Protein AF-A0A6S7FCE9-F1 (afdb_monomer)

Organism: Paramuricea clavata (NCBI:txid317549)

pLDDT: mean 81.08, std 13.13, range [32.19, 95.25]

Sequence (112 aa):
MCESFDLGLPHVNMIRSWYSSMNGEPGFTKDALTVLKANVTGAKRDNQVVCALILDEMAIHKHVKWDGNQFRGYVDLGTGINDDSLPEPTDALAFMAVLVNLLVLLGRRKPT

Solvent-accessible surface area (backbone atoms only — not comparable to full-atom values): 7546 Å² total; per-residue (Å²): 132,85,83,80,73,90,59,99,64,78,55,70,69,56,53,51,56,59,56,69,73,54,86,80,70,90,80,83,62,63,67,60,52,50,53,50,50,52,54,57,70,70,40,56,94,89,51,79,84,47,66,48,79,45,76,51,78,42,81,47,83,72,57,75,45,76,74,90,84,51,80,43,45,56,57,79,86,83,78,84,73,87,55,93,85,50,57,64,37,54,60,46,82,45,79,43,80,42,66,77,48,53,55,70,72,71,68,58,71,78,85,128

Mean predicted aligned error: 9.9 Å

Foldseek 3Di:
DDDDDPPVDDDPVVVVVVCVVADPDDDDRPVVVVVVVVLQVLADPVDHWDKDKDKDKAFDDQDWDDPVPDIPQFDDPPPPDDDPPGHGDGIDIDIDIGTPCVCVSVPPDDDD

Structure (mmCIF, N/CA/C/O backbone):
data_AF-A0A6S7FCE9-F1
#
_entry.id   AF-A0A6S7FCE9-F1
#
loop_
_atom_site.group_PDB
_atom_site.id
_atom_site.type_symbol
_atom_site.label_atom_id
_atom_site.label_alt_id
_atom_site.label_comp_id
_atom_site.label_asym_id
_atom_site.label_entity_id
_atom_site.label_seq_id
_atom_site.pdbx_PDB_ins_code
_atom_site.Cartn_x
_atom_site.Cartn_y
_atom_site.Cartn_z
_atom_site.occupancy
_atom_site.B_iso_or_equiv
_atom_site.auth_seq_id
_atom_site.auth_comp_id
_atom_site.auth_asym_id
_atom_site.auth_atom_id
_atom_site.pdbx_PDB_model_num
ATOM 1 N N . MET A 1 1 ? -0.286 27.836 -25.525 1.00 32.19 1 MET A N 1
ATOM 2 C CA . MET A 1 1 ? -0.202 28.967 -24.581 1.00 32.19 1 MET A CA 1
ATOM 3 C C . MET A 1 1 ? -1.132 28.600 -23.438 1.00 32.19 1 MET A C 1
ATOM 5 O O . MET A 1 1 ? -2.323 28.509 -23.686 1.00 32.19 1 MET A O 1
ATOM 9 N N . CYS A 1 2 ? -0.606 28.181 -22.283 1.00 43.69 2 CYS A N 1
ATOM 10 C CA . CYS A 1 2 ? -1.457 27.765 -21.162 1.00 43.69 2 CYS A CA 1
ATOM 11 C C . CYS A 1 2 ? -2.041 29.005 -20.492 1.00 43.69 2 CYS A C 1
ATOM 13 O O . CYS A 1 2 ? -1.289 29.885 -20.078 1.00 43.69 2 CYS A O 1
ATOM 15 N N . GLU A 1 3 ? -3.364 29.061 -20.406 1.00 48.56 3 GLU A N 1
ATOM 16 C CA . GLU A 1 3 ? -4.087 30.042 -19.608 1.00 48.56 3 GLU A CA 1
ATOM 17 C C . GLU A 1 3 ? -3.837 29.740 -18.125 1.00 48.56 3 GLU A C 1
ATOM 19 O O . GLU A 1 3 ? -4.144 28.654 -17.630 1.00 48.56 3 GLU A O 1
ATOM 24 N N . SER A 1 4 ? -3.209 30.679 -17.422 1.00 58.59 4 SER A N 1
ATOM 25 C CA . SER A 1 4 ? -2.984 30.586 -1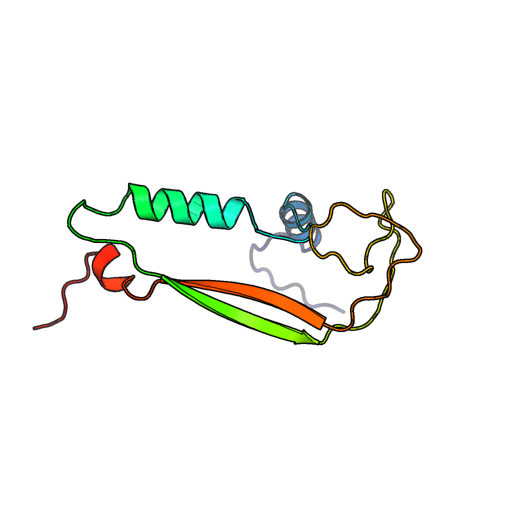5.983 1.00 58.59 4 SER A CA 1
ATOM 26 C C . SER A 1 4 ? -4.268 30.992 -15.270 1.00 58.59 4 SER A C 1
ATOM 28 O O . SER A 1 4 ? -4.600 32.173 -15.213 1.00 58.59 4 SER A O 1
ATOM 30 N N . PHE A 1 5 ? -5.008 30.022 -14.739 1.00 59.91 5 PHE A N 1
ATOM 31 C CA . PHE A 1 5 ? -6.100 30.316 -13.820 1.00 59.91 5 PHE A CA 1
ATOM 32 C C . PHE A 1 5 ? -5.506 30.877 -12.521 1.00 59.91 5 PHE A C 1
ATOM 34 O O . PHE A 1 5 ? -4.755 30.176 -11.844 1.00 59.91 5 PHE A O 1
ATOM 41 N N . ASP A 1 6 ? -5.855 32.117 -12.168 1.00 64.44 6 ASP A N 1
ATOM 42 C CA . ASP A 1 6 ? -5.470 32.818 -10.927 1.00 64.44 6 ASP A CA 1
ATOM 43 C C . ASP A 1 6 ? -6.241 32.273 -9.703 1.00 64.44 6 ASP A C 1
ATOM 45 O O . ASP A 1 6 ? -6.785 32.986 -8.862 1.00 64.44 6 ASP A O 1
ATOM 49 N N . LEU A 1 7 ? -6.371 30.949 -9.648 1.00 69.12 7 LEU A N 1
ATOM 50 C CA . LEU A 1 7 ? -6.789 30.219 -8.465 1.00 69.12 7 LEU A CA 1
ATOM 51 C C . LEU A 1 7 ? -5.542 30.202 -7.582 1.00 69.12 7 LEU A C 1
ATOM 53 O O . LEU A 1 7 ? -4.498 29.775 -8.065 1.00 69.12 7 LEU A O 1
ATOM 57 N N . GLY A 1 8 ? -5.614 30.653 -6.326 1.00 83.38 8 GLY A N 1
ATOM 58 C CA . GLY A 1 8 ? -4.500 30.655 -5.357 1.00 83.38 8 GLY A CA 1
ATOM 59 C C . GLY A 1 8 ? -3.993 29.256 -4.962 1.00 83.38 8 GLY A C 1
ATOM 60 O O . GLY A 1 8 ? -3.787 28.965 -3.787 1.00 83.38 8 GLY A O 1
ATOM 61 N N . LEU A 1 9 ? -3.853 28.364 -5.937 1.00 86.81 9 LEU A N 1
ATOM 62 C CA . LEU A 1 9 ? -3.402 27.000 -5.830 1.00 86.81 9 LEU A CA 1
ATOM 63 C C . LEU A 1 9 ? -1.876 26.967 -5.935 1.00 86.81 9 LEU A C 1
ATOM 65 O O . LEU A 1 9 ? -1.276 27.702 -6.726 1.00 86.81 9 LEU A O 1
ATOM 69 N N . PRO A 1 10 ? -1.225 26.090 -5.163 1.00 87.50 10 PRO A N 1
ATOM 70 C CA . PRO A 1 10 ? 0.207 25.899 -5.271 1.00 87.50 10 PRO A CA 1
ATOM 71 C C . PRO A 1 10 ? 0.575 25.369 -6.662 1.00 87.50 10 PRO A C 1
ATOM 73 O O . PRO A 1 10 ? -0.135 24.561 -7.261 1.00 87.50 10 PRO A O 1
ATOM 76 N N . HIS A 1 11 ? 1.735 25.796 -7.159 1.00 88.25 11 HIS A N 1
ATOM 77 C CA . HIS A 1 11 ? 2.297 25.289 -8.407 1.00 88.25 11 HIS A CA 1
ATOM 78 C C . HIS A 1 11 ? 2.453 23.755 -8.364 1.00 88.25 11 HIS A C 1
ATOM 80 O O . HIS A 1 11 ? 2.810 23.193 -7.327 1.00 88.25 11 HIS A O 1
ATOM 86 N N . VAL A 1 12 ? 2.279 23.067 -9.501 1.00 88.50 12 VAL A N 1
ATOM 87 C CA . VAL A 1 12 ? 2.323 21.588 -9.602 1.00 88.50 12 VAL A CA 1
ATOM 88 C C . VAL A 1 12 ? 3.588 20.985 -8.978 1.00 88.50 12 VAL A C 1
ATOM 90 O O . VAL A 1 12 ? 3.532 19.925 -8.359 1.00 88.50 12 VAL A O 1
ATOM 93 N N . ASN A 1 13 ? 4.731 21.669 -9.080 1.00 89.50 13 ASN A N 1
ATOM 94 C CA . ASN A 1 13 ? 5.977 21.204 -8.460 1.00 89.50 13 ASN A CA 1
ATOM 95 C C . ASN A 1 13 ? 5.918 21.183 -6.924 1.00 89.50 13 ASN A C 1
ATOM 97 O O . ASN A 1 13 ? 6.503 20.290 -6.320 1.00 89.50 13 ASN A O 1
ATOM 101 N N . MET A 1 14 ? 5.204 22.122 -6.291 1.00 89.75 14 MET A N 1
ATOM 102 C CA . MET A 1 14 ? 4.992 22.091 -4.839 1.00 89.75 14 MET A CA 1
ATOM 103 C C . MET A 1 14 ? 4.132 20.893 -4.445 1.00 89.75 14 MET A C 1
ATOM 105 O O . MET A 1 14 ? 4.492 20.171 -3.522 1.00 89.75 14 MET A O 1
ATOM 109 N N . ILE A 1 15 ? 3.061 20.628 -5.197 1.00 90.06 15 ILE A N 1
ATOM 110 C CA . ILE A 1 15 ? 2.200 19.462 -4.964 1.00 90.06 15 ILE A CA 1
ATOM 111 C C . ILE A 1 15 ? 3.026 18.172 -5.074 1.00 90.06 15 ILE A C 1
ATOM 113 O O . ILE A 1 15 ? 3.001 17.345 -4.169 1.00 90.06 15 ILE A O 1
ATOM 117 N N . ARG A 1 16 ? 3.827 18.023 -6.138 1.00 90.62 16 ARG A N 1
ATOM 118 C CA . ARG A 1 16 ? 4.714 16.859 -6.323 1.00 90.62 16 ARG A CA 1
ATOM 119 C C . ARG A 1 16 ? 5.703 16.681 -5.169 1.00 90.62 16 ARG A C 1
ATOM 121 O O . ARG A 1 16 ? 5.893 15.555 -4.729 1.00 90.62 16 ARG A O 1
ATOM 128 N N . SER A 1 17 ? 6.285 17.772 -4.671 1.00 90.31 17 SER A N 1
ATOM 129 C CA . SER A 1 17 ? 7.204 17.753 -3.524 1.00 90.31 17 SER A CA 1
ATOM 130 C C . SER A 1 17 ? 6.520 17.287 -2.233 1.00 90.31 17 SER A C 1
ATOM 132 O O . SER A 1 17 ? 7.077 16.493 -1.474 1.00 90.31 17 SER A O 1
ATOM 134 N N . TRP A 1 18 ? 5.273 17.705 -1.996 1.00 91.38 18 TRP A N 1
ATOM 135 C CA . TRP A 1 18 ? 4.506 17.209 -0.852 1.00 91.38 18 TRP A CA 1
ATOM 136 C C . TRP A 1 18 ? 4.247 15.705 -0.964 1.00 91.38 18 TRP A C 1
ATOM 138 O O . TRP A 1 18 ? 4.500 14.971 -0.010 1.00 91.38 18 TRP A O 1
ATOM 148 N N . TYR A 1 19 ? 3.829 15.226 -2.138 1.00 87.50 19 TYR A N 1
ATOM 149 C CA . TYR A 1 19 ? 3.574 13.799 -2.352 1.00 87.50 19 TYR A CA 1
ATOM 150 C C . TYR A 1 19 ? 4.842 12.934 -2.379 1.00 87.50 19 TYR A C 1
ATOM 152 O O . TYR A 1 19 ? 4.765 11.776 -1.985 1.00 87.50 19 TYR A O 1
ATOM 160 N N . SER A 1 20 ? 6.015 13.464 -2.749 1.00 86.06 20 SER A N 1
ATOM 161 C CA . SER A 1 20 ? 7.269 12.688 -2.715 1.00 86.06 20 SER A CA 1
ATOM 162 C C . SER A 1 20 ? 7.726 12.312 -1.304 1.00 86.06 20 SER A C 1
ATOM 164 O O . SER A 1 20 ? 8.580 11.447 -1.155 1.00 86.06 20 SER A O 1
ATOM 166 N N . SER A 1 21 ? 7.177 12.955 -0.269 1.00 84.00 21 SER A N 1
ATOM 167 C CA . SER A 1 21 ? 7.455 12.600 1.128 1.00 84.00 21 SER A CA 1
ATOM 168 C C . SER A 1 21 ? 6.672 11.374 1.617 1.00 84.00 21 SER A C 1
ATOM 170 O O . SER A 1 21 ? 7.010 10.809 2.657 1.00 84.00 21 SER A O 1
ATOM 172 N N . MET A 1 22 ? 5.634 10.955 0.885 1.00 82.25 22 MET A N 1
ATOM 173 C CA . MET A 1 22 ? 4.807 9.811 1.257 1.00 82.25 22 MET A CA 1
ATOM 174 C C . MET A 1 22 ? 5.469 8.505 0.825 1.00 82.25 22 MET A C 1
ATOM 176 O O . MET A 1 22 ? 6.006 8.391 -0.276 1.00 82.25 22 MET A O 1
ATOM 180 N N . ASN A 1 23 ? 5.392 7.496 1.691 1.00 83.25 23 ASN A N 1
ATOM 181 C CA . ASN A 1 23 ? 5.905 6.174 1.375 1.00 83.25 23 ASN A CA 1
ATOM 182 C C . ASN A 1 23 ? 4.966 5.451 0.393 1.00 83.25 23 ASN A C 1
ATOM 184 O O . ASN A 1 23 ? 3.828 5.145 0.747 1.00 83.25 23 ASN A O 1
ATOM 188 N N . GLY A 1 24 ? 5.461 5.165 -0.812 1.00 81.62 24 GLY A N 1
ATOM 189 C CA . GLY A 1 24 ? 4.755 4.417 -1.855 1.00 81.62 24 GLY A CA 1
ATOM 190 C C . GLY A 1 24 ? 5.262 2.987 -2.061 1.00 81.62 24 GLY A C 1
ATOM 191 O O . GLY A 1 24 ? 5.004 2.420 -3.119 1.00 81.62 24 GLY A O 1
ATOM 192 N N . GLU A 1 25 ? 6.021 2.425 -1.112 1.00 85.94 25 GLU A N 1
ATOM 193 C CA . GLU A 1 25 ? 6.478 1.034 -1.212 1.00 85.94 25 GLU A CA 1
ATOM 194 C C . GLU A 1 25 ? 5.302 0.033 -1.196 1.00 85.94 25 GLU A C 1
ATOM 196 O O . GLU A 1 25 ? 4.267 0.314 -0.577 1.00 85.94 25 GLU A O 1
ATOM 201 N N . PRO A 1 26 ? 5.456 -1.145 -1.833 1.00 85.88 26 PRO A N 1
ATOM 202 C CA . PRO A 1 26 ? 4.460 -2.210 -1.794 1.00 85.88 26 PRO A CA 1
ATOM 203 C C . PRO A 1 26 ? 4.080 -2.638 -0.368 1.00 85.88 26 PRO A C 1
ATOM 205 O O . PRO A 1 26 ? 4.858 -2.537 0.584 1.00 85.88 26 PRO A O 1
ATOM 208 N N . GLY A 1 27 ? 2.860 -3.158 -0.226 1.00 87.56 27 GLY A N 1
ATOM 209 C CA . GLY A 1 27 ? 2.310 -3.626 1.045 1.00 87.56 27 GLY A CA 1
ATOM 210 C C . GLY A 1 27 ? 1.326 -2.645 1.685 1.00 87.56 27 GLY A C 1
ATOM 211 O O . GLY A 1 27 ? 0.632 -1.887 1.009 1.00 87.56 27 GLY A O 1
ATOM 212 N N . PHE A 1 28 ? 1.205 -2.701 3.014 1.00 87.12 28 PHE A N 1
ATOM 213 C CA . PHE A 1 28 ? 0.191 -1.933 3.739 1.00 87.12 28 PHE A CA 1
ATOM 214 C C . PHE A 1 28 ? 0.643 -0.505 4.055 1.00 87.12 28 PHE A C 1
ATOM 216 O O . PHE A 1 28 ? 1.687 -0.274 4.671 1.00 87.12 28 PHE A O 1
ATOM 223 N N . THR A 1 29 ? -0.219 0.464 3.747 1.00 89.62 29 THR A N 1
ATOM 224 C CA . THR A 1 29 ? -0.005 1.870 4.095 1.00 89.62 29 THR A CA 1
ATOM 225 C C . THR A 1 29 ? -0.100 2.079 5.610 1.00 89.62 29 THR A C 1
ATOM 227 O O . THR A 1 29 ? -1.183 2.053 6.203 1.00 89.62 29 THR A O 1
ATOM 230 N N . LYS A 1 30 ? 1.044 2.338 6.255 1.00 90.12 30 LYS A N 1
ATOM 231 C CA . LYS A 1 30 ? 1.130 2.594 7.707 1.00 90.12 30 LYS A CA 1
ATOM 232 C C . LYS A 1 30 ? 0.305 3.804 8.142 1.00 90.12 30 LYS A C 1
ATOM 234 O O . LYS A 1 30 ? -0.308 3.772 9.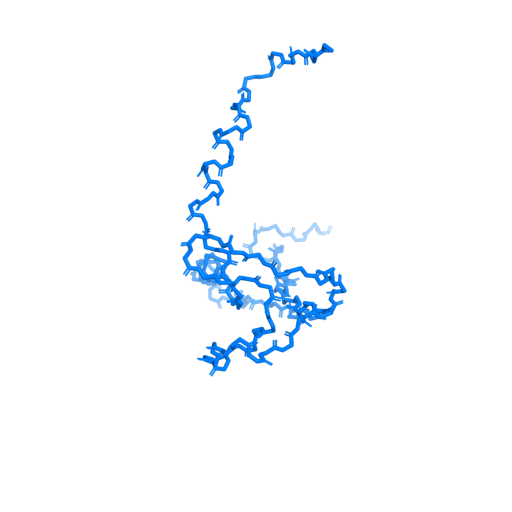209 1.00 90.12 30 LYS A O 1
ATOM 239 N N . ASP A 1 31 ? 0.253 4.838 7.308 1.00 89.31 31 ASP A N 1
ATOM 240 C CA . ASP A 1 31 ? -0.516 6.051 7.593 1.00 89.31 31 ASP A CA 1
ATOM 241 C C . ASP A 1 3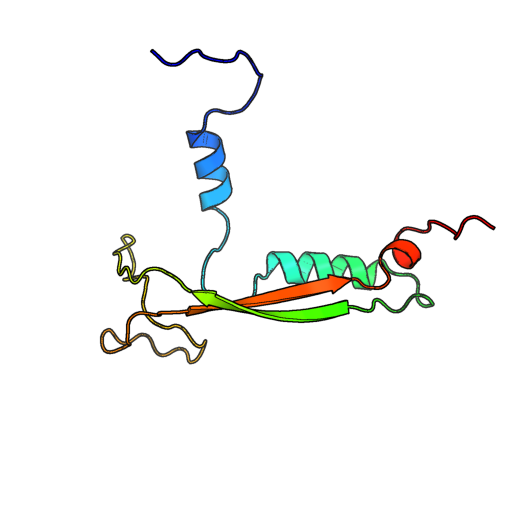1 ? -2.016 5.743 7.663 1.00 89.31 31 ASP A C 1
ATOM 243 O O . ASP A 1 31 ? -2.690 6.139 8.615 1.00 89.31 31 ASP A O 1
ATOM 247 N N . ALA A 1 32 ?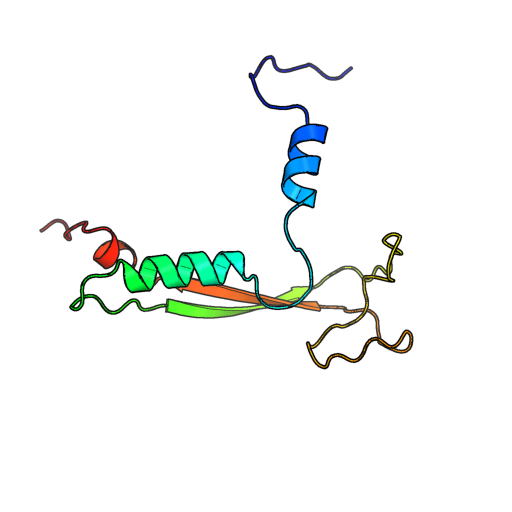 -2.524 4.928 6.731 1.00 89.50 32 ALA A N 1
ATOM 248 C CA . ALA A 1 32 ? -3.915 4.484 6.737 1.00 89.50 32 ALA A CA 1
ATOM 249 C C . ALA A 1 32 ? -4.246 3.666 7.997 1.00 89.50 32 ALA A C 1
ATOM 251 O O . ALA A 1 32 ? -5.266 3.909 8.645 1.00 89.50 32 ALA A O 1
ATOM 252 N N . LEU A 1 33 ? -3.362 2.744 8.397 1.00 90.69 33 LEU A N 1
ATOM 253 C CA . LEU A 1 33 ? -3.5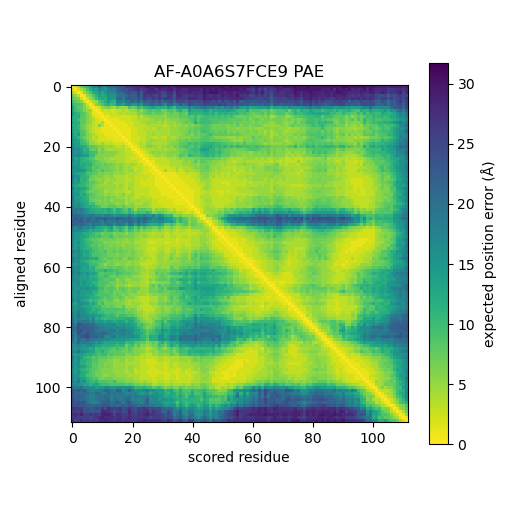35 1.964 9.629 1.00 90.69 33 LEU A CA 1
ATOM 254 C C . LEU A 1 33 ? -3.475 2.834 10.890 1.00 90.69 33 LEU A C 1
ATOM 256 O O . LEU A 1 33 ? -4.201 2.579 11.850 1.00 90.69 33 LEU A O 1
ATOM 260 N N . THR A 1 34 ? -2.647 3.879 10.892 1.00 92.00 34 THR A N 1
ATOM 261 C CA . THR A 1 34 ? -2.543 4.825 12.012 1.00 92.00 34 THR A CA 1
ATOM 262 C C . THR A 1 34 ? -3.836 5.618 12.180 1.00 92.00 34 THR A C 1
ATOM 264 O O . THR A 1 34 ? -4.357 5.719 13.292 1.00 92.00 34 THR A O 1
ATOM 267 N N . VAL A 1 35 ? -4.406 6.111 11.077 1.00 88.75 35 VAL A N 1
ATOM 268 C CA . VAL A 1 35 ? -5.712 6.787 11.079 1.00 88.75 35 VAL A CA 1
ATOM 269 C C . VAL A 1 35 ? -6.821 5.830 11.519 1.00 88.75 35 VAL A C 1
ATOM 271 O O . VAL A 1 35 ? -7.655 6.184 12.352 1.00 88.75 35 VAL A O 1
ATOM 274 N N . LEU A 1 36 ? -6.810 4.588 11.026 1.00 88.81 36 LEU A N 1
ATOM 275 C CA . LEU A 1 36 ? -7.776 3.571 11.435 1.00 88.81 36 LEU A CA 1
ATOM 276 C C . LEU A 1 36 ? -7.682 3.275 12.940 1.00 88.81 36 LEU A C 1
ATOM 278 O O . LEU A 1 36 ? -8.705 3.230 13.621 1.00 88.81 36 LEU A O 1
ATOM 282 N N . LYS A 1 37 ? -6.467 3.158 13.485 1.00 90.38 37 LYS A N 1
ATOM 283 C CA . LYS A 1 37 ? -6.237 2.989 14.925 1.00 90.38 37 LYS A CA 1
ATOM 284 C C . LYS A 1 37 ? -6.793 4.166 15.724 1.00 90.38 37 LYS A C 1
ATOM 286 O O . LYS A 1 37 ? -7.476 3.934 16.718 1.00 90.38 37 LYS A O 1
ATOM 291 N N . ALA A 1 38 ? -6.557 5.401 15.277 1.00 88.06 38 ALA A N 1
ATOM 292 C CA . ALA A 1 38 ? -7.100 6.596 15.922 1.00 88.06 38 ALA A CA 1
ATOM 293 C C . ALA A 1 38 ? -8.639 6.564 15.971 1.00 88.06 38 ALA A C 1
ATOM 295 O O . ALA A 1 38 ? -9.228 6.789 17.031 1.00 88.06 38 ALA A O 1
ATOM 296 N N . ASN A 1 39 ? -9.286 6.181 14.865 1.00 84.12 39 ASN A N 1
ATOM 297 C CA . ASN A 1 39 ? -10.742 6.040 14.790 1.00 84.12 39 ASN A CA 1
ATOM 298 C C . ASN A 1 39 ? -11.281 4.977 15.756 1.00 84.12 39 ASN A C 1
ATOM 300 O O . ASN A 1 39 ? -12.290 5.205 16.420 1.00 84.12 39 ASN A O 1
ATOM 304 N N . VAL A 1 40 ? -10.597 3.836 15.873 1.00 86.38 40 VAL A N 1
ATOM 305 C CA . VAL A 1 40 ? -10.973 2.774 16.819 1.00 86.38 40 VAL A CA 1
ATOM 306 C C . VAL A 1 40 ? -10.808 3.237 18.265 1.00 86.38 40 VAL A C 1
ATOM 308 O O . VAL A 1 40 ? -11.694 3.006 19.080 1.00 86.38 40 VAL A O 1
ATOM 311 N N . THR A 1 41 ? -9.718 3.936 18.591 1.00 86.62 41 THR A N 1
ATOM 312 C CA . THR A 1 41 ? -9.502 4.457 19.952 1.00 86.62 41 THR A CA 1
ATOM 313 C C . THR A 1 41 ? -10.462 5.584 20.333 1.00 86.62 41 THR A C 1
ATOM 315 O O . THR A 1 41 ? -10.776 5.737 21.509 1.00 86.62 41 THR A O 1
ATOM 318 N N . GLY A 1 42 ? -10.930 6.367 19.356 1.00 80.88 42 GLY A N 1
ATOM 319 C CA . GLY A 1 42 ? -11.906 7.439 19.566 1.00 80.88 42 GLY A CA 1
ATOM 320 C C . GLY A 1 42 ? -13.358 6.955 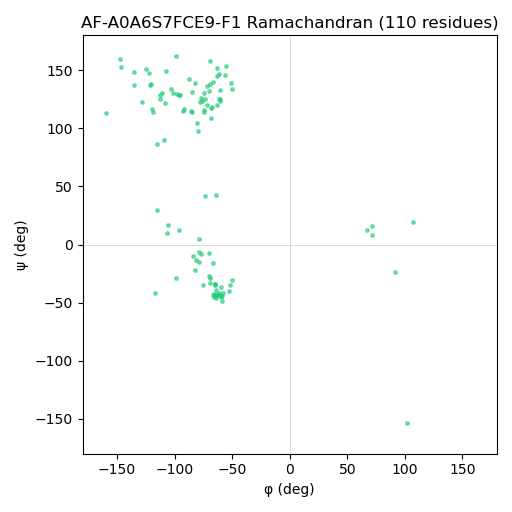19.637 1.00 80.88 42 GLY A C 1
ATOM 321 O O . GLY A 1 42 ? -14.237 7.714 20.051 1.00 80.88 42 GLY A O 1
ATOM 322 N N . ALA A 1 43 ? -13.633 5.708 19.249 1.00 77.06 43 ALA A N 1
ATOM 323 C CA . ALA A 1 43 ? -14.965 5.133 19.339 1.00 77.06 43 ALA A CA 1
ATOM 324 C C . ALA A 1 43 ? -15.366 4.909 20.807 1.00 77.06 43 ALA A C 1
ATOM 326 O O . ALA A 1 43 ? -14.578 4.454 21.638 1.00 77.06 43 ALA A O 1
ATOM 327 N N . LYS A 1 44 ? -16.624 5.221 21.142 1.00 72.56 44 LYS A N 1
ATOM 328 C CA . LYS A 1 44 ? -17.187 4.898 22.463 1.00 72.56 44 LYS A CA 1
ATOM 329 C C . LYS A 1 44 ? -17.184 3.380 22.659 1.00 72.56 44 LYS A C 1
ATOM 331 O O . LYS A 1 44 ? -17.421 2.654 21.701 1.00 72.56 44 LYS A O 1
ATOM 336 N N . ARG A 1 45 ? -16.996 2.915 23.902 1.00 62.38 45 ARG A N 1
ATOM 337 C CA . ARG A 1 45 ? -16.960 1.478 24.257 1.00 62.38 45 ARG A CA 1
ATOM 338 C C . ARG A 1 45 ? -18.143 0.666 23.714 1.00 62.38 45 ARG A C 1
ATOM 340 O O . ARG A 1 45 ? -17.951 -0.497 23.387 1.00 62.38 45 ARG A O 1
ATOM 347 N N . ASP A 1 46 ? -19.313 1.285 23.571 1.00 65.38 46 ASP A N 1
ATOM 348 C CA . ASP A 1 46 ? -20.528 0.615 23.089 1.00 65.38 46 ASP A CA 1
ATOM 349 C C . ASP A 1 46 ? -20.631 0.546 21.552 1.00 65.38 46 ASP A C 1
ATOM 351 O O . ASP A 1 46 ? -21.483 -0.160 21.017 1.00 65.38 46 ASP A O 1
ATOM 355 N N . ASN A 1 47 ? -19.756 1.250 20.823 1.00 72.75 47 ASN A N 1
ATOM 356 C CA . ASN A 1 47 ? -19.726 1.273 19.363 1.00 72.75 47 ASN A CA 1
ATOM 357 C C . ASN A 1 47 ? -18.500 0.516 18.847 1.00 72.75 47 ASN A C 1
ATOM 359 O O . ASN A 1 47 ? -17.444 1.102 18.605 1.00 72.75 47 ASN A O 1
ATOM 363 N N . GLN A 1 48 ? -18.651 -0.789 18.624 1.00 77.88 48 GLN A N 1
ATOM 364 C CA . GLN A 1 48 ? -17.630 -1.574 17.937 1.00 77.88 48 GLN A CA 1
ATOM 365 C C . GLN A 1 48 ? -17.436 -1.038 16.515 1.00 77.88 48 GLN A C 1
ATOM 367 O O . GLN A 1 48 ? -18.394 -0.954 15.754 1.00 77.88 48 GLN A O 1
ATOM 372 N N . VAL A 1 49 ? -16.209 -0.689 16.134 1.00 83.38 49 VAL A N 1
ATOM 373 C CA . VAL A 1 49 ? -15.882 -0.337 14.747 1.00 83.38 49 VAL A CA 1
ATOM 374 C C . VAL A 1 49 ? -15.908 -1.610 13.907 1.00 83.38 49 VAL A C 1
ATOM 376 O O . VAL A 1 49 ? -15.158 -2.545 14.183 1.00 83.38 49 VAL A O 1
ATOM 379 N N . VAL A 1 50 ? -16.772 -1.651 12.895 1.00 87.19 50 VAL A N 1
ATOM 380 C CA . VAL A 1 50 ? -16.874 -2.782 11.969 1.00 87.19 50 VAL A CA 1
ATOM 381 C C . VAL A 1 50 ? -16.412 -2.310 10.596 1.00 87.19 50 VAL A C 1
ATOM 383 O O . VAL A 1 50 ? -16.891 -1.296 10.080 1.00 87.19 50 VAL A O 1
ATOM 386 N N . CYS A 1 51 ? -15.484 -3.051 9.997 1.00 88.38 51 CYS A N 1
ATOM 387 C CA . CYS A 1 51 ? -15.049 -2.840 8.624 1.00 88.38 51 CYS A CA 1
ATOM 388 C C . CYS A 1 51 ? -15.261 -4.098 7.779 1.00 88.38 51 CYS A C 1
ATOM 390 O O . CYS A 1 51 ? -15.166 -5.220 8.272 1.00 88.38 51 CYS A O 1
ATOM 392 N N . ALA A 1 52 ? -15.543 -3.889 6.498 1.00 92.00 52 ALA A N 1
ATOM 393 C CA . ALA A 1 52 ? -15.426 -4.897 5.463 1.00 92.00 52 ALA A CA 1
ATOM 394 C C . ALA A 1 52 ? -14.052 -4.742 4.802 1.00 92.00 52 ALA A C 1
ATOM 396 O O . ALA A 1 52 ? -13.680 -3.634 4.412 1.00 92.00 52 ALA A O 1
ATOM 397 N N . LEU A 1 53 ? -13.301 -5.836 4.696 1.00 93.81 53 LEU A N 1
ATOM 398 C CA . LEU A 1 53 ? -12.076 -5.878 3.905 1.00 93.81 53 LEU A CA 1
ATOM 399 C C . LEU A 1 53 ? -12.437 -6.349 2.498 1.00 93.81 53 LEU A C 1
ATOM 401 O O . LEU A 1 53 ? -12.914 -7.468 2.325 1.00 93.81 53 LEU A O 1
ATOM 405 N N . ILE A 1 54 ? -12.227 -5.478 1.519 1.00 94.44 54 ILE A N 1
ATOM 406 C CA . ILE A 1 54 ? -12.439 -5.754 0.101 1.00 94.44 54 ILE A CA 1
ATOM 407 C C . ILE A 1 54 ? -11.071 -5.976 -0.534 1.00 94.44 54 ILE A C 1
ATOM 409 O O . ILE A 1 54 ? -10.133 -5.220 -0.269 1.00 94.44 54 ILE A O 1
ATOM 413 N N . LEU A 1 55 ? -10.976 -7.026 -1.343 1.00 94.81 55 LEU A N 1
ATOM 414 C CA . LEU A 1 55 ? -9.795 -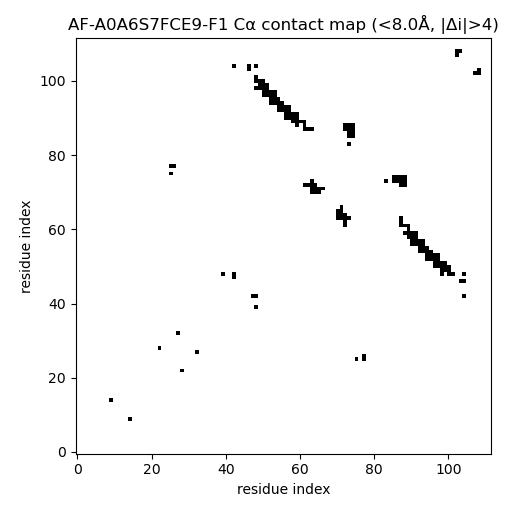7.372 -2.115 1.00 94.81 55 LEU A CA 1
ATOM 415 C C . LEU A 1 55 ? -10.184 -7.393 -3.587 1.00 94.81 55 LEU A C 1
ATOM 417 O O . LEU A 1 55 ? -11.246 -7.921 -3.917 1.00 94.81 55 LEU A O 1
ATOM 421 N N . ASP A 1 56 ? -9.333 -6.833 -4.435 1.00 95.25 56 ASP A N 1
ATOM 422 C CA . ASP A 1 56 ? -9.510 -6.880 -5.883 1.00 95.25 56 ASP A CA 1
ATOM 423 C C . ASP A 1 56 ? -8.155 -6.943 -6.593 1.00 95.25 56 ASP A C 1
ATOM 425 O O . ASP A 1 56 ? -7.145 -6.472 -6.064 1.00 95.25 56 ASP A O 1
ATOM 429 N N . GLU A 1 57 ? -8.139 -7.524 -7.786 1.00 93.50 57 GLU A N 1
ATOM 430 C CA . GLU A 1 57 ? -6.965 -7.583 -8.656 1.00 93.50 57 GLU A CA 1
ATOM 431 C C . GLU A 1 57 ? -7.096 -6.523 -9.750 1.00 93.50 57 GLU A C 1
ATOM 433 O O . GLU A 1 57 ? -8.120 -6.411 -10.421 1.00 93.50 57 GLU A O 1
ATOM 438 N N . MET A 1 58 ? -6.048 -5.726 -9.940 1.00 93.12 58 MET A N 1
ATOM 439 C CA . MET A 1 58 ? -6.019 -4.669 -10.944 1.00 93.12 58 MET A CA 1
ATOM 440 C C . MET A 1 58 ? -4.894 -4.923 -11.938 1.00 93.12 58 MET A C 1
ATOM 442 O O . MET A 1 58 ? -3.722 -4.859 -11.569 1.00 93.12 58 MET A O 1
ATOM 446 N N . ALA A 1 59 ? -5.245 -5.135 -13.205 1.00 94.06 59 ALA A N 1
ATOM 447 C CA . ALA A 1 59 ? -4.265 -5.273 -14.275 1.00 94.06 59 ALA A CA 1
ATOM 448 C C . ALA A 1 59 ? -3.406 -4.005 -14.405 1.00 94.06 59 ALA A C 1
ATOM 450 O O . ALA A 1 59 ? -3.919 -2.883 -14.453 1.00 94.06 59 ALA A O 1
ATOM 451 N N . ILE A 1 60 ? -2.090 -4.189 -14.493 1.00 91.75 60 ILE A N 1
ATOM 452 C CA . ILE A 1 60 ? -1.101 -3.123 -14.638 1.00 91.75 60 ILE A CA 1
ATOM 453 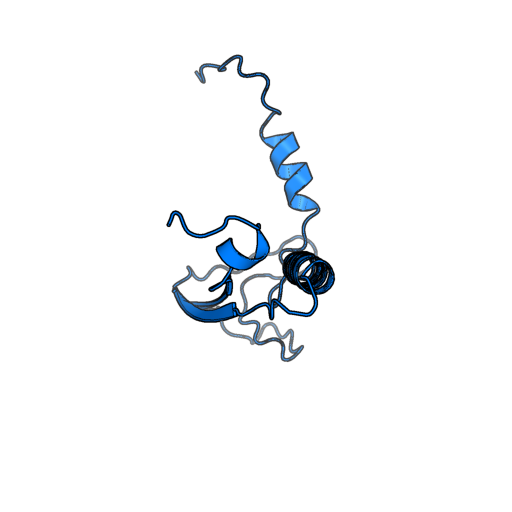C C . ILE A 1 60 ? -0.218 -3.351 -15.863 1.00 91.75 60 ILE A C 1
ATOM 455 O O . ILE A 1 60 ? 0.041 -4.471 -16.301 1.00 91.75 60 ILE A O 1
ATOM 459 N N . HIS A 1 61 ? 0.271 -2.251 -16.431 1.00 90.94 61 HIS A N 1
ATOM 460 C CA . HIS A 1 61 ? 1.258 -2.332 -17.495 1.00 90.94 61 HIS A CA 1
ATOM 461 C C . HIS A 1 61 ? 2.617 -2.718 -16.926 1.00 90.94 61 HIS A C 1
ATOM 463 O O . HIS A 1 61 ? 3.123 -2.089 -15.997 1.00 90.94 61 HIS A O 1
ATOM 469 N N . LYS A 1 62 ? 3.225 -3.719 -17.554 1.00 89.75 62 LYS A N 1
ATOM 470 C CA . LYS A 1 62 ? 4.583 -4.146 -17.257 1.00 89.75 62 LYS A CA 1
ATOM 471 C C . LYS A 1 62 ? 5.564 -3.025 -17.567 1.00 89.75 62 LYS A C 1
ATOM 473 O O . LYS A 1 62 ? 5.624 -2.544 -18.700 1.00 89.75 62 LYS A O 1
ATOM 478 N N . HIS A 1 63 ? 6.296 -2.582 -16.551 1.00 87.75 63 HIS A N 1
ATOM 479 C CA . HIS A 1 63 ? 7.284 -1.527 -16.702 1.00 87.75 63 HIS A CA 1
ATOM 480 C C . HIS A 1 63 ? 8.289 -1.560 -15.550 1.00 87.75 63 HIS A C 1
ATOM 482 O O . HIS A 1 63 ? 7.943 -1.252 -14.408 1.00 87.75 63 HIS A O 1
ATOM 488 N N . VAL A 1 64 ? 9.542 -1.881 -15.871 1.00 87.62 64 VAL A N 1
ATOM 489 C CA . VAL A 1 64 ? 10.660 -1.827 -14.926 1.00 87.62 64 VAL A CA 1
ATOM 490 C C . VAL A 1 64 ? 11.392 -0.499 -15.086 1.00 87.62 64 VAL A C 1
ATOM 492 O O . VAL A 1 64 ? 11.772 -0.112 -16.192 1.00 87.62 64 VAL A O 1
ATOM 495 N N . LYS A 1 65 ? 11.602 0.222 -13.983 1.00 89.94 65 LYS A N 1
ATOM 496 C CA . LYS A 1 65 ? 12.287 1.520 -13.976 1.00 89.94 65 LYS A CA 1
ATOM 497 C C . LYS A 1 65 ? 13.300 1.610 -12.841 1.00 89.94 65 LYS A C 1
ATOM 499 O O . LYS A 1 65 ? 12.999 1.267 -11.702 1.00 89.94 65 LYS A O 1
ATOM 504 N N . TRP A 1 66 ? 14.477 2.152 -13.144 1.00 87.62 66 TRP A N 1
ATOM 505 C CA . TRP A 1 66 ? 15.452 2.557 -12.133 1.00 87.62 66 TRP A CA 1
ATOM 506 C C . TRP A 1 66 ? 15.045 3.891 -11.495 1.00 87.62 66 TRP A C 1
ATOM 508 O O . TRP A 1 66 ? 14.890 4.895 -12.194 1.00 87.62 66 TRP A O 1
ATOM 518 N N . ASP A 1 67 ? 14.885 3.909 -10.172 1.00 84.69 67 ASP A N 1
ATOM 519 C CA . ASP A 1 67 ? 14.489 5.100 -9.399 1.00 84.69 67 ASP A CA 1
ATOM 520 C C . ASP A 1 67 ? 15.690 5.850 -8.787 1.00 84.69 67 ASP A C 1
ATOM 522 O O . ASP A 1 67 ? 15.547 6.682 -7.899 1.00 84.69 67 ASP A O 1
ATOM 526 N N . GLY A 1 68 ? 16.916 5.527 -9.211 1.00 84.94 68 GLY A N 1
ATOM 527 C CA . GLY A 1 68 ? 18.149 6.083 -8.638 1.00 84.94 68 GLY A CA 1
ATOM 528 C C . GLY A 1 68 ? 18.737 5.245 -7.501 1.00 84.94 68 GLY A C 1
ATOM 529 O O . GLY A 1 68 ? 19.945 5.303 -7.290 1.00 84.94 68 GLY A O 1
ATOM 530 N N . ASN A 1 69 ? 17.912 4.442 -6.823 1.00 85.12 69 ASN A N 1
ATOM 531 C CA . ASN A 1 69 ? 18.333 3.577 -5.715 1.00 85.12 69 ASN A CA 1
ATOM 532 C C . ASN A 1 69 ? 18.134 2.078 -5.996 1.00 85.12 69 ASN A C 1
ATOM 534 O O . ASN A 1 69 ? 18.999 1.275 -5.667 1.00 85.12 69 ASN A O 1
ATOM 538 N N . GLN A 1 70 ? 17.000 1.703 -6.595 1.00 84.75 70 GLN A N 1
ATOM 539 C CA . GLN A 1 70 ? 16.662 0.312 -6.908 1.00 84.75 70 GLN A CA 1
ATOM 540 C C . GLN A 1 70 ? 15.826 0.221 -8.189 1.00 84.75 70 GLN A C 1
ATOM 542 O O . GLN A 1 70 ? 15.191 1.204 -8.598 1.00 84.75 70 GLN A O 1
ATOM 547 N N . PHE A 1 71 ? 15.809 -0.960 -8.811 1.00 86.44 71 PHE A N 1
ATOM 548 C CA . PHE A 1 71 ? 14.854 -1.268 -9.869 1.00 86.44 71 PHE A CA 1
ATOM 549 C C . PHE A 1 71 ? 13.473 -1.486 -9.250 1.00 86.44 71 PHE A C 1
ATOM 551 O O . PHE A 1 71 ? 13.300 -2.290 -8.339 1.00 86.44 71 PHE A O 1
ATOM 558 N N . ARG A 1 72 ? 12.485 -0.735 -9.736 1.00 86.31 72 ARG A N 1
ATOM 559 C CA . ARG A 1 72 ? 11.070 -0.880 -9.382 1.00 86.31 72 ARG A CA 1
ATOM 560 C C . ARG A 1 72 ? 10.325 -1.497 -10.557 1.00 86.31 72 ARG A C 1
ATOM 562 O O . ARG A 1 72 ? 10.676 -1.219 -11.700 1.00 86.31 72 ARG A O 1
ATOM 569 N N . GLY A 1 73 ? 9.266 -2.253 -10.277 1.00 85.88 73 GLY A N 1
ATOM 570 C CA . GLY A 1 73 ? 8.437 -2.882 -11.313 1.00 85.88 73 GLY A CA 1
ATOM 571 C C . GLY A 1 73 ? 8.615 -4.393 -11.442 1.00 85.88 73 GLY A C 1
ATOM 572 O O . GLY A 1 73 ? 8.241 -4.943 -12.469 1.00 85.88 73 GLY A O 1
ATOM 573 N N . TYR A 1 74 ? 9.158 -5.053 -10.418 1.00 88.25 74 TYR A N 1
ATOM 574 C CA . TYR A 1 74 ? 9.121 -6.509 -10.268 1.00 88.25 74 TYR A CA 1
ATOM 575 C C . TYR A 1 74 ? 8.001 -6.929 -9.313 1.00 88.25 74 TYR A C 1
ATOM 577 O O . TYR A 1 74 ? 7.476 -6.105 -8.559 1.00 88.25 74 TYR A O 1
ATOM 585 N N . VAL A 1 75 ? 7.612 -8.204 -9.371 1.00 86.88 75 VAL A N 1
ATOM 586 C CA . VAL A 1 75 ? 6.634 -8.785 -8.443 1.00 86.88 75 VAL A CA 1
ATOM 587 C C . VAL A 1 75 ? 7.145 -8.683 -7.006 1.00 86.88 75 VAL A C 1
ATOM 589 O O . VAL A 1 75 ? 8.198 -9.224 -6.680 1.00 86.88 75 VAL A O 1
ATOM 592 N N . ASP A 1 76 ? 6.353 -8.050 -6.140 1.00 84.81 76 ASP A N 1
ATOM 593 C CA . ASP A 1 76 ? 6.582 -8.005 -4.696 1.00 84.81 76 ASP A CA 1
ATOM 594 C C . ASP A 1 76 ? 5.401 -8.664 -3.967 1.00 84.81 76 ASP A C 1
ATOM 596 O O . ASP A 1 76 ? 4.267 -8.184 -4.017 1.00 84.81 76 ASP A O 1
ATOM 600 N N . LEU A 1 77 ? 5.673 -9.793 -3.307 1.00 81.75 77 LEU A N 1
ATOM 601 C CA . LEU A 1 77 ? 4.709 -10.544 -2.492 1.00 81.75 77 LEU A CA 1
ATOM 602 C C . LEU A 1 77 ? 4.965 -10.386 -0.983 1.00 81.75 77 LEU A C 1
ATOM 604 O O . LEU A 1 77 ? 4.405 -11.129 -0.178 1.00 81.75 77 LEU A O 1
ATOM 608 N N . GLY A 1 78 ? 5.846 -9.468 -0.577 1.00 78.38 78 GLY A N 1
ATOM 609 C CA . GLY A 1 78 ? 6.239 -9.276 0.819 1.00 78.38 78 GLY A CA 1
ATOM 610 C C . GLY A 1 78 ? 7.110 -10.402 1.387 1.00 78.38 78 GLY A C 1
ATOM 611 O O . GLY A 1 78 ? 7.261 -10.511 2.602 1.00 78.38 78 GLY A O 1
ATOM 612 N N . THR A 1 79 ? 7.695 -11.246 0.531 1.00 77.69 79 THR A N 1
ATOM 613 C CA . THR A 1 79 ? 8.581 -12.358 0.923 1.00 77.69 79 THR A CA 1
ATOM 614 C C . THR A 1 79 ? 10.002 -11.903 1.266 1.00 77.69 79 THR A C 1
ATOM 616 O O . THR A 1 79 ? 10.806 -12.708 1.733 1.00 77.69 79 THR A O 1
ATOM 619 N N . GLY A 1 80 ? 10.324 -10.622 1.048 1.00 73.50 80 GLY A N 1
ATOM 620 C CA . GLY A 1 80 ? 11.657 -10.054 1.276 1.00 73.50 80 GLY A CA 1
ATOM 621 C C . GLY A 1 80 ? 12.708 -10.505 0.256 1.00 73.50 80 GLY A C 1
ATOM 622 O O . GLY A 1 80 ? 13.891 -10.222 0.435 1.00 73.50 80 GLY A O 1
ATOM 623 N N . ILE A 1 81 ? 12.290 -11.210 -0.798 1.00 74.00 81 ILE A N 1
ATOM 624 C CA . ILE A 1 81 ? 13.152 -11.622 -1.903 1.00 74.00 81 ILE A CA 1
ATOM 625 C C . ILE A 1 81 ? 13.212 -10.453 -2.885 1.00 74.00 81 ILE A C 1
ATOM 627 O O . ILE A 1 81 ? 12.204 -10.113 -3.491 1.00 74.00 81 ILE A O 1
ATOM 631 N N . ASN A 1 82 ? 14.392 -9.858 -3.031 1.00 67.31 82 ASN A N 1
ATOM 632 C CA . ASN A 1 82 ? 14.691 -8.858 -4.052 1.00 67.31 82 ASN A CA 1
ATOM 633 C C . ASN A 1 82 ? 15.752 -9.456 -4.971 1.00 67.31 82 ASN A C 1
ATOM 635 O O . ASN A 1 82 ? 16.947 -9.317 -4.714 1.00 67.31 82 ASN A O 1
ATOM 639 N N . ASP A 1 83 ? 15.302 -10.197 -5.978 1.00 71.38 83 ASP A N 1
ATOM 640 C CA . ASP A 1 83 ? 16.162 -10.776 -7.004 1.00 71.38 83 ASP A CA 1
ATOM 641 C C . ASP A 1 83 ? 15.726 -10.244 -8.373 1.00 71.38 83 ASP A C 1
ATOM 643 O O . ASP A 1 83 ? 14.532 -10.167 -8.660 1.00 71.38 83 ASP A O 1
ATOM 647 N N . ASP A 1 84 ? 16.687 -9.905 -9.228 1.00 71.56 84 ASP A N 1
ATOM 648 C CA . ASP A 1 84 ? 16.432 -9.414 -10.590 1.00 71.56 84 ASP A CA 1
ATOM 649 C C . ASP A 1 84 ? 15.884 -10.527 -11.506 1.00 71.56 84 ASP A C 1
ATOM 651 O O . ASP A 1 84 ? 15.481 -10.276 -12.641 1.00 71.56 84 ASP A O 1
ATOM 655 N N . SER A 1 85 ? 15.857 -11.773 -11.019 1.00 76.38 85 SER A N 1
ATOM 656 C CA . SER A 1 85 ? 15.186 -12.899 -11.675 1.00 76.38 85 SER A CA 1
ATOM 657 C C . SER A 1 85 ? 13.660 -12.893 -11.505 1.00 76.38 85 SER A C 1
ATOM 659 O O . SER A 1 85 ? 12.971 -13.703 -12.135 1.00 76.38 85 SER A O 1
ATOM 661 N N . LEU A 1 86 ? 13.118 -12.003 -10.663 1.00 81.38 86 LEU A N 1
ATOM 662 C CA . LEU A 1 86 ? 11.683 -11.925 -10.419 1.00 81.38 86 LEU A CA 1
ATOM 663 C C . LEU A 1 86 ? 10.931 -11.456 -11.673 1.00 81.38 86 LEU A C 1
ATOM 665 O O . LEU A 1 86 ? 11.383 -10.564 -12.389 1.00 81.38 86 LEU A O 1
ATOM 669 N N . PRO A 1 87 ? 9.756 -12.040 -11.957 1.00 84.25 87 PRO A N 1
ATOM 670 C CA . PRO A 1 87 ? 8.974 -11.655 -13.119 1.00 84.25 87 PRO A CA 1
ATOM 671 C C . PRO A 1 87 ? 8.392 -10.243 -12.969 1.00 84.25 87 PRO A C 1
ATOM 673 O O . PRO A 1 87 ? 8.180 -9.735 -11.866 1.00 84.25 87 PRO A O 1
ATOM 676 N N . GLU A 1 88 ? 8.072 -9.627 -14.104 1.00 87.19 88 GLU A N 1
ATOM 677 C CA . GLU A 1 88 ? 7.316 -8.375 -14.154 1.00 87.19 88 GLU A CA 1
ATOM 678 C C . GLU A 1 88 ? 5.851 -8.624 -13.738 1.00 87.19 88 GLU A C 1
ATOM 680 O O . GLU A 1 88 ? 5.216 -9.561 -14.247 1.00 87.19 88 GLU A O 1
ATOM 685 N N . PRO A 1 89 ? 5.278 -7.801 -12.843 1.00 87.25 89 PRO A N 1
ATOM 686 C CA . PRO A 1 89 ? 3.922 -7.979 -12.362 1.00 87.25 89 PRO A CA 1
ATOM 687 C C . PRO A 1 89 ? 2.928 -7.629 -13.473 1.00 87.25 89 PRO A C 1
ATOM 689 O O . PRO A 1 89 ? 3.089 -6.645 -14.195 1.00 87.25 89 PRO A O 1
ATOM 692 N N . THR A 1 90 ? 1.902 -8.466 -13.622 1.00 90.56 90 THR A N 1
ATOM 693 C CA . THR A 1 90 ? 0.794 -8.232 -14.570 1.00 90.56 90 THR A CA 1
ATOM 694 C C . THR A 1 90 ? -0.414 -7.632 -13.863 1.00 90.56 90 THR A C 1
ATOM 696 O O . THR A 1 90 ? -1.135 -6.838 -14.456 1.00 90.56 90 THR A O 1
ATOM 699 N N . ASP A 1 91 ? -0.571 -7.935 -12.577 1.00 91.56 91 ASP A N 1
ATOM 700 C CA . ASP A 1 91 ? -1.690 -7.503 -11.756 1.00 91.56 91 ASP A CA 1
ATOM 701 C C . ASP A 1 91 ? -1.171 -6.999 -10.405 1.00 91.56 91 ASP A C 1
ATOM 703 O O . ASP A 1 91 ? -0.153 -7.469 -9.888 1.00 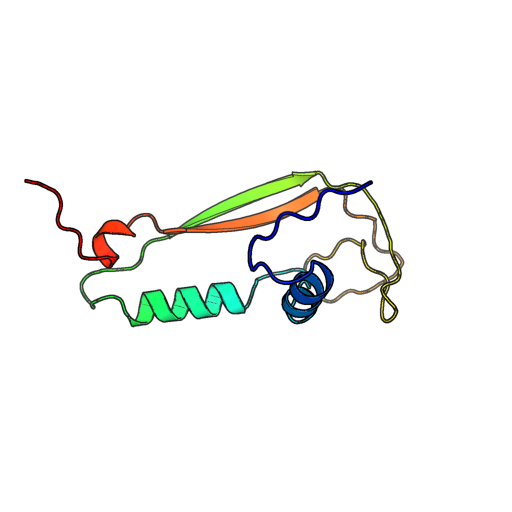91.56 91 ASP A O 1
ATOM 707 N N . ALA A 1 92 ? -1.873 -6.024 -9.839 1.00 91.25 92 ALA A N 1
ATOM 708 C CA . ALA A 1 92 ? -1.661 -5.506 -8.499 1.00 91.25 92 ALA A CA 1
ATOM 709 C C . ALA A 1 92 ? -2.843 -5.897 -7.608 1.00 91.25 92 ALA A C 1
ATOM 711 O O . ALA A 1 92 ? -3.998 -5.666 -7.966 1.00 91.25 92 ALA A O 1
ATOM 712 N N . LEU A 1 93 ? -2.557 -6.450 -6.430 1.00 91.69 93 LEU A N 1
ATOM 713 C CA . LEU A 1 93 ? -3.581 -6.797 -5.447 1.00 91.69 93 LEU A CA 1
ATOM 714 C C . LEU A 1 93 ? -3.909 -5.575 -4.578 1.00 91.69 93 LEU A C 1
ATOM 716 O O . LEU A 1 93 ? -3.066 -5.092 -3.818 1.00 91.69 93 LEU A O 1
ATOM 720 N N . ALA A 1 94 ? -5.135 -5.072 -4.686 1.00 91.69 94 ALA A N 1
ATOM 721 C CA . ALA A 1 94 ? -5.620 -3.922 -3.937 1.00 91.69 94 ALA A CA 1
ATOM 722 C C . ALA A 1 94 ? -6.422 -4.366 -2.708 1.00 91.69 94 ALA A C 1
ATOM 724 O O . ALA A 1 94 ? -7.367 -5.146 -2.810 1.00 91.69 94 ALA A O 1
ATOM 725 N N . PHE A 1 95 ? -6.078 -3.818 -1.540 1.00 92.50 95 PHE A N 1
ATOM 726 C CA . PHE A 1 95 ? -6.795 -4.042 -0.283 1.00 92.50 95 PHE A CA 1
ATOM 727 C C . PHE A 1 95 ? -7.466 -2.749 0.169 1.00 92.50 95 PHE A C 1
ATOM 729 O O . PHE A 1 95 ? -6.799 -1.731 0.361 1.00 92.50 95 PHE A O 1
ATOM 736 N N . MET A 1 96 ? -8.775 -2.790 0.408 1.00 93.12 96 MET A N 1
ATOM 737 C CA . MET A 1 96 ? -9.537 -1.639 0.888 1.00 93.12 96 MET A CA 1
ATOM 738 C C . MET A 1 96 ? -10.356 -2.005 2.124 1.00 93.12 96 MET A C 1
ATOM 740 O O . MET A 1 96 ? -11.201 -2.895 2.090 1.00 93.12 96 MET A O 1
ATOM 744 N N . ALA A 1 97 ? -10.132 -1.288 3.225 1.00 91.56 97 ALA A N 1
ATOM 745 C CA . ALA A 1 97 ? -10.943 -1.408 4.431 1.00 91.56 97 ALA A CA 1
ATOM 746 C C . ALA A 1 97 ? -12.075 -0.370 4.410 1.00 91.56 97 ALA A C 1
ATOM 748 O O . ALA A 1 97 ? -11.827 0.833 4.485 1.00 91.56 97 ALA A O 1
ATOM 749 N N . VAL A 1 98 ? -13.323 -0.835 4.340 1.00 90.12 98 VAL A N 1
ATOM 750 C CA . VAL A 1 98 ? -14.523 0.010 4.279 1.00 90.12 98 VAL A CA 1
ATOM 751 C C . VAL A 1 98 ? -15.280 -0.066 5.597 1.00 90.12 98 VAL A C 1
ATOM 753 O O . VAL A 1 98 ? -15.700 -1.137 6.024 1.00 90.12 98 VAL A O 1
ATOM 756 N N . LEU A 1 99 ? -15.482 1.075 6.255 1.00 87.12 99 LEU A N 1
ATOM 757 C CA . LEU A 1 99 ? -16.240 1.145 7.505 1.00 87.12 99 LEU A CA 1
ATOM 758 C C . LEU A 1 99 ? -17.739 1.006 7.238 1.00 87.12 99 LEU A C 1
ATOM 760 O O . LEU A 1 99 ? -18.356 1.895 6.653 1.00 87.12 99 LEU A O 1
ATOM 764 N N . VAL A 1 100 ? -18.342 -0.079 7.722 1.00 86.25 100 VAL A N 1
ATOM 765 C CA . VAL A 1 100 ? -19.767 -0.358 7.480 1.00 86.25 100 VAL A CA 1
ATOM 766 C C . VAL A 1 100 ? -20.684 0.387 8.451 1.00 86.25 100 VAL A C 1
ATOM 768 O O . VAL A 1 100 ? -21.848 0.626 8.145 1.00 86.25 100 VAL A O 1
ATOM 771 N N . ASN A 1 101 ? -20.171 0.805 9.611 1.00 82.94 101 ASN A N 1
ATOM 772 C CA . ASN A 1 101 ? -20.949 1.502 10.636 1.00 82.94 101 ASN A CA 1
ATOM 773 C C . ASN A 1 101 ? -20.493 2.951 10.887 1.00 82.94 101 ASN A C 1
ATOM 775 O O . ASN A 1 101 ? -20.683 3.488 11.979 1.00 82.94 101 ASN A O 1
ATOM 779 N N . LEU A 1 102 ? -19.951 3.615 9.858 1.00 68.88 102 LEU A N 1
ATOM 780 C CA . LEU A 1 102 ? -19.426 4.984 9.941 1.00 68.88 102 LEU A CA 1
ATOM 781 C C . LEU A 1 102 ? -20.429 5.993 10.539 1.00 68.88 102 LEU A C 1
ATOM 783 O O . LEU A 1 102 ? -20.058 6.832 11.356 1.00 68.88 102 LEU A O 1
ATOM 787 N N . LEU A 1 103 ? -21.715 5.891 10.185 1.00 63.22 103 LEU A N 1
ATOM 788 C CA . LEU A 1 103 ? -22.765 6.790 10.691 1.00 63.22 103 LEU A CA 1
ATOM 789 C C . LEU A 1 103 ? -22.990 6.666 12.206 1.00 63.22 103 LEU A C 1
ATOM 791 O O . LEU A 1 103 ? -23.258 7.666 12.872 1.00 63.22 103 LEU A O 1
ATOM 795 N N . VAL A 1 104 ? -22.838 5.456 12.751 1.00 60.44 104 VAL A N 1
ATOM 796 C CA . VAL A 1 104 ? -22.965 5.183 14.191 1.00 60.44 104 VAL A CA 1
ATOM 797 C C . VAL A 1 104 ? -21.793 5.807 14.959 1.00 60.44 104 VAL A C 1
ATOM 799 O O . VAL A 1 104 ? -21.976 6.307 16.069 1.00 60.44 104 VAL A O 1
ATOM 802 N N . LEU A 1 105 ? -20.605 5.857 14.346 1.00 58.81 105 LEU A N 1
ATOM 803 C CA . LEU A 1 105 ? -19.403 6.474 14.918 1.00 58.81 105 LEU A CA 1
ATOM 804 C C . LEU A 1 105 ? -19.438 8.008 14.872 1.00 58.81 105 LEU A C 1
ATOM 806 O O . LEU A 1 105 ? -18.994 8.655 15.816 1.00 58.81 105 LEU A O 1
ATOM 810 N N . LEU A 1 106 ? -20.028 8.598 13.828 1.00 63.09 106 LEU A N 1
ATOM 811 C CA . LEU A 1 106 ? -20.153 10.054 13.663 1.00 63.09 106 LEU A CA 1
ATOM 812 C C . LEU A 1 106 ? -21.288 10.687 14.491 1.00 63.09 106 LEU A C 1
ATOM 814 O O . LEU A 1 106 ? -21.566 11.878 14.351 1.00 63.09 106 LEU A O 1
ATOM 818 N N . GLY A 1 107 ? -21.976 9.915 15.340 1.00 58.66 107 GLY A N 1
ATOM 819 C CA . GLY A 1 107 ? -23.012 10.436 16.238 1.00 58.66 107 GLY A CA 1
ATOM 820 C C . GLY A 1 107 ? -24.269 10.962 15.535 1.00 58.66 107 GLY A C 1
ATOM 821 O O . GLY A 1 107 ? -25.107 11.598 16.177 1.00 58.66 107 GLY A O 1
ATOM 822 N N . ARG A 1 108 ? -24.445 10.691 14.235 1.00 51.66 108 ARG A N 1
ATOM 823 C CA . ARG A 1 108 ? -25.674 11.031 13.513 1.00 51.66 108 ARG A CA 1
ATOM 824 C C . ARG A 1 108 ? -26.737 9.983 13.833 1.00 51.66 108 ARG A C 1
ATOM 826 O O . ARG A 1 108 ? -26.746 8.895 13.264 1.00 51.66 108 ARG A O 1
ATOM 833 N N . ARG A 1 109 ? -27.618 10.309 14.789 1.00 48.53 109 ARG A N 1
ATOM 834 C CA . ARG A 1 109 ? -28.847 9.544 15.065 1.00 48.53 109 ARG A CA 1
ATOM 835 C C . ARG A 1 109 ? -29.616 9.337 13.755 1.00 48.53 109 ARG A C 1
ATOM 837 O O . ARG A 1 109 ? -29.714 10.270 12.958 1.00 48.53 109 ARG A O 1
ATOM 844 N N . LYS A 1 110 ? -30.176 8.136 13.551 1.00 49.03 110 LYS A N 1
ATOM 845 C CA . LYS A 1 110 ? -31.179 7.907 12.499 1.00 49.03 110 LYS A CA 1
ATOM 846 C C . LYS A 1 110 ? -32.273 8.982 12.625 1.00 49.03 110 LYS A C 1
ATOM 848 O O . LYS A 1 110 ? -32.705 9.219 13.757 1.00 49.03 110 LYS A O 1
ATOM 853 N N . PRO A 1 111 ? -32.713 9.624 11.528 1.00 49.41 111 PRO A N 1
ATOM 854 C CA . PRO A 1 111 ? -33.970 10.352 11.565 1.00 49.41 111 PRO A CA 1
ATOM 855 C C . PRO A 1 111 ? -35.067 9.336 11.898 1.00 49.41 111 PRO A C 1
ATOM 857 O O . PRO A 1 111 ? -35.118 8.260 11.299 1.00 49.41 111 PRO A O 1
ATOM 860 N N . THR A 1 112 ? -35.819 9.649 12.949 1.00 56.16 112 THR A N 1
ATOM 861 C CA . THR A 1 112 ? -37.014 8.930 13.410 1.00 56.16 112 THR A CA 1
ATOM 862 C C . THR A 1 112 ? -38.029 8.740 12.302 1.00 56.16 112 THR A C 1
ATOM 864 O O . THR A 1 112 ? -38.206 9.716 11.537 1.00 56.16 112 THR A O 1
#

Secondary structure (DSSP, 8-state):
--------PPPHHHHHHHHHTS---SS--HHHHHHHHHHHHHS-TT----EEEEEEEEE-----EE-SSSEE-S---SS----TTSPPPSEEEEEEEEETTHHHHTT-PPP-

InterPro domains:
  IPR048365 Transposable element P transposase-like, RNase H domain, N-terminal [PF21787] (24-100)

Radius of gyration: 20.35 Å; Cα contacts (8 Å, |Δi|>4): 90; chains: 1; bounding box: 55×46×49 Å